Protein AF-A0A1S3DRI6-F1 (afdb_monomer_lite)

Foldseek 3Di:
DQVCVLVVNDPVDDDDPVSSVVSVVVVCVVPPDDDDDDDPPDCPVVVVCVVPVCCVVVDDDDDDDDDDPVRVVVVVVVVCVPPPPDDD

Structure (mmCIF, N/CA/C/O backbone):
data_AF-A0A1S3DRI6-F1
#
_entry.id   AF-A0A1S3DRI6-F1
#
loop_
_atom_site.group_PDB
_atom_site.id
_atom_site.type_symbol
_atom_site.label_atom_id
_atom_site.label_alt_id
_atom_site.label_comp_id
_atom_site.label_asym_id
_atom_site.label_entity_id
_atom_site.label_seq_id
_atom_site.pdbx_PDB_ins_code
_atom_site.Cartn_x
_atom_site.Cartn_y
_atom_site.Cartn_z
_atom_site.occupancy
_atom_site.B_iso_or_equiv
_atom_site.auth_seq_id
_atom_site.auth_comp_id
_atom_site.auth_asym_id
_atom_site.auth_atom_id
_atom_site.pdbx_PDB_model_num
ATOM 1 N N . MET A 1 1 ? 0.188 -1.215 -30.194 1.00 65.69 1 MET A N 1
ATOM 2 C CA . MET A 1 1 ? 0.845 -2.119 -29.220 1.00 65.69 1 MET A CA 1
ATOM 3 C C . MET A 1 1 ? 2.066 -1.423 -28.635 1.00 65.69 1 MET A C 1
ATOM 5 O O . MET A 1 1 ? 2.706 -0.665 -29.355 1.00 65.69 1 MET A O 1
ATOM 9 N N . VAL A 1 2 ? 2.344 -1.638 -27.346 1.00 82.38 2 VAL A N 1
ATOM 10 C CA . VAL A 1 2 ? 3.303 -0.915 -26.478 1.00 82.38 2 VAL A CA 1
ATOM 11 C C . VAL A 1 2 ? 4.615 -0.486 -27.157 1.00 82.38 2 VAL A C 1
ATOM 13 O O . VAL A 1 2 ? 5.049 0.638 -26.936 1.00 82.38 2 VAL A O 1
ATOM 16 N N . ARG A 1 3 ? 5.199 -1.306 -28.045 1.00 84.88 3 ARG A N 1
ATOM 17 C CA . ARG A 1 3 ? 6.420 -0.973 -28.805 1.00 84.88 3 ARG A CA 1
ATOM 18 C C . ARG A 1 3 ? 6.313 0.334 -29.602 1.00 84.88 3 ARG A C 1
ATOM 20 O O . ARG A 1 3 ? 7.190 1.174 -29.477 1.00 84.88 3 ARG A O 1
ATOM 27 N N . LYS A 1 4 ? 5.216 0.567 -30.334 1.00 86.12 4 LYS A N 1
ATOM 28 C CA . LYS A 1 4 ? 5.024 1.807 -31.119 1.00 86.12 4 LYS A CA 1
ATOM 29 C C . LYS A 1 4 ? 4.924 3.049 -30.223 1.00 86.12 4 LYS A C 1
ATOM 31 O O . LYS A 1 4 ? 5.387 4.122 -30.594 1.00 86.12 4 LYS A O 1
ATOM 36 N N . ALA A 1 5 ? 4.326 2.890 -29.040 1.00 87.44 5 ALA A N 1
ATOM 37 C CA . ALA A 1 5 ? 4.250 3.954 -28.042 1.00 87.44 5 ALA A CA 1
ATOM 38 C C . ALA A 1 5 ? 5.619 4.211 -27.390 1.00 87.44 5 ALA A C 1
ATOM 40 O O . ALA A 1 5 ? 5.996 5.364 -27.223 1.00 87.44 5 ALA A O 1
ATOM 41 N N . ALA A 1 6 ? 6.386 3.152 -27.107 1.00 87.69 6 ALA A N 1
ATOM 42 C CA . ALA A 1 6 ? 7.761 3.250 -26.617 1.00 87.69 6 ALA A CA 1
ATOM 43 C C . ALA A 1 6 ? 8.705 3.910 -27.641 1.00 87.69 6 ALA A C 1
ATOM 45 O O . ALA A 1 6 ? 9.634 4.607 -27.258 1.00 87.69 6 ALA A O 1
ATOM 46 N N . GLN A 1 7 ? 8.438 3.736 -28.939 1.00 88.88 7 GLN A N 1
ATOM 47 C CA . GLN A 1 7 ? 9.158 4.380 -30.045 1.00 88.88 7 GLN A CA 1
ATOM 48 C C . GLN A 1 7 ? 8.752 5.847 -30.289 1.00 88.88 7 GLN A C 1
ATOM 50 O O . GLN A 1 7 ? 9.227 6.459 -31.245 1.00 88.88 7 GLN A O 1
ATOM 55 N N . GLY A 1 8 ? 7.821 6.409 -29.508 1.00 84.94 8 GLY A N 1
ATOM 56 C CA . GLY A 1 8 ? 7.321 7.771 -29.733 1.00 84.94 8 GLY A CA 1
ATOM 57 C C . GLY A 1 8 ? 6.649 7.965 -31.101 1.00 84.94 8 GLY A C 1
ATOM 58 O O . GLY A 1 8 ? 6.584 9.080 -31.602 1.00 84.94 8 GLY A O 1
ATOM 59 N N . GLY A 1 9 ? 6.183 6.880 -31.733 1.00 80.19 9 GLY A N 1
ATOM 60 C CA . GLY A 1 9 ? 5.605 6.897 -33.079 1.00 80.19 9 GLY A CA 1
ATOM 61 C C . GLY A 1 9 ? 6.597 6.699 -34.232 1.00 80.19 9 GLY A C 1
ATOM 62 O O . GLY A 1 9 ? 6.138 6.490 -35.354 1.00 80.19 9 GLY A O 1
ATOM 63 N N . ASN A 1 10 ? 7.913 6.679 -33.986 1.00 85.12 10 ASN A N 1
ATOM 64 C CA . ASN A 1 10 ? 8.920 6.445 -35.027 1.00 85.12 10 ASN A CA 1
ATOM 65 C C . ASN A 1 10 ? 9.214 4.945 -35.206 1.00 85.12 10 ASN A C 1
ATOM 67 O O . ASN A 1 10 ? 9.984 4.343 -34.460 1.00 85.12 10 ASN A O 1
ATOM 71 N N . THR A 1 11 ? 8.622 4.327 -36.227 1.00 79.56 11 THR A N 1
ATOM 72 C CA . THR A 1 11 ? 8.751 2.882 -36.488 1.00 79.56 11 THR A CA 1
ATOM 73 C C . THR A 1 11 ? 10.152 2.434 -36.901 1.00 79.56 11 THR A C 1
ATOM 75 O O . THR A 1 11 ? 10.439 1.245 -36.800 1.00 79.56 11 THR A O 1
ATOM 78 N N . ASN A 1 12 ? 11.022 3.356 -37.326 1.00 82.38 12 ASN A N 1
ATOM 79 C CA . ASN A 1 12 ? 12.398 3.053 -37.741 1.00 82.38 12 ASN A CA 1
ATOM 80 C C . ASN A 1 12 ? 13.383 3.002 -36.562 1.00 82.38 12 ASN A C 1
ATOM 82 O O . ASN A 1 12 ? 14.547 2.654 -36.739 1.00 82.38 12 ASN A O 1
ATOM 86 N N . LEU A 1 13 ? 12.936 3.381 -35.363 1.00 83.44 13 LEU A N 1
ATOM 87 C CA . LEU A 1 13 ? 13.767 3.422 -34.168 1.00 83.44 13 LEU A CA 1
ATOM 88 C C . LEU A 1 13 ? 13.849 2.012 -33.580 1.00 83.44 13 LEU A C 1
ATOM 90 O O . LEU A 1 13 ? 12.885 1.533 -32.974 1.00 83.44 13 LEU A O 1
ATOM 94 N N . ASP A 1 14 ? 14.967 1.321 -33.793 1.00 84.06 14 ASP A N 1
ATOM 95 C CA . ASP A 1 14 ? 15.112 -0.036 -33.279 1.00 84.06 14 ASP A CA 1
ATOM 96 C C . ASP A 1 14 ? 15.410 0.001 -31.777 1.00 84.06 14 ASP A C 1
ATOM 98 O O . ASP A 1 14 ? 16.424 0.534 -31.325 1.00 84.06 14 ASP A O 1
ATOM 102 N N . ILE A 1 15 ? 14.466 -0.505 -30.985 1.00 88.81 15 ILE A N 1
ATOM 103 C CA . ILE A 1 15 ? 14.527 -0.480 -29.525 1.00 88.81 15 ILE A CA 1
ATOM 104 C C . ILE A 1 15 ? 14.575 -1.896 -28.979 1.00 88.81 15 ILE A C 1
ATOM 106 O O . ILE A 1 15 ? 13.843 -2.789 -29.421 1.00 88.81 15 ILE A O 1
ATOM 110 N N . 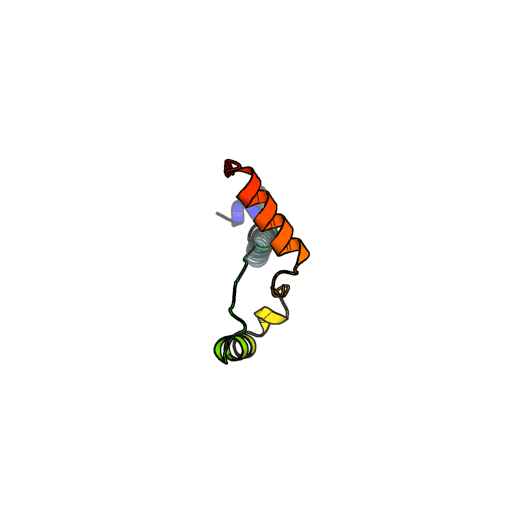SER A 1 16 ? 15.425 -2.090 -27.972 1.00 92.75 16 SER A N 1
ATOM 111 C CA . SER A 1 16 ? 15.564 -3.387 -27.324 1.00 92.75 16 SER A CA 1
ATOM 112 C C . SER A 1 16 ? 14.238 -3.819 -26.672 1.00 92.75 16 SER A C 1
ATOM 114 O O . SER A 1 16 ? 13.480 -2.971 -26.180 1.00 92.75 16 SER A O 1
ATOM 116 N N . PRO A 1 17 ? 13.945 -5.130 -26.595 1.00 91.75 17 PRO A N 1
ATOM 117 C CA . PRO A 1 17 ? 12.778 -5.626 -25.866 1.00 91.75 17 PRO A CA 1
ATOM 118 C C . PRO A 1 17 ? 12.733 -5.153 -24.403 1.00 91.75 17 PRO A C 1
ATOM 120 O O . PRO A 1 17 ? 11.657 -4.848 -23.889 1.00 91.75 17 PRO A O 1
ATOM 123 N N . LEU A 1 18 ? 13.897 -5.013 -23.755 1.00 93.81 18 LEU A N 1
ATOM 124 C CA . LEU A 1 18 ? 14.013 -4.491 -22.389 1.00 93.81 18 LEU A CA 1
ATOM 125 C C . LEU A 1 18 ? 13.557 -3.031 -22.292 1.00 93.81 18 LEU A C 1
ATOM 127 O O . LEU A 1 18 ? 12.863 -2.663 -21.347 1.00 93.81 18 LEU A O 1
ATOM 131 N N . SER A 1 19 ? 13.882 -2.204 -23.287 1.00 92.81 19 SER A N 1
ATOM 132 C CA . SER A 1 19 ? 13.429 -0.809 -23.352 1.00 92.81 19 SER A CA 1
ATOM 133 C C . SER A 1 19 ? 11.904 -0.718 -23.469 1.00 92.81 19 SER A C 1
ATOM 135 O O . SER A 1 19 ? 11.281 0.094 -22.785 1.00 92.81 19 SER A O 1
ATOM 137 N N . VAL A 1 20 ? 11.286 -1.586 -24.280 1.00 93.81 20 VAL A N 1
ATOM 138 C CA . VAL A 1 20 ? 9.818 -1.667 -24.408 1.00 93.81 20 VAL A CA 1
ATOM 139 C C . VAL A 1 20 ? 9.175 -2.090 -23.086 1.00 93.81 20 VAL A C 1
ATOM 141 O O . VAL A 1 20 ? 8.162 -1.514 -22.682 1.00 93.81 20 VAL A O 1
ATOM 144 N N . LEU A 1 21 ? 9.765 -3.071 -22.398 1.00 95.19 21 LEU A N 1
ATOM 145 C CA . LEU A 1 21 ? 9.281 -3.542 -21.102 1.00 95.19 21 LEU A CA 1
ATOM 146 C C . LEU A 1 21 ? 9.397 -2.456 -20.023 1.00 95.19 21 LEU A C 1
ATOM 148 O O . LEU A 1 21 ? 8.439 -2.216 -19.293 1.00 95.19 21 LEU A O 1
ATOM 152 N N . ASN A 1 22 ? 10.524 -1.747 -19.956 1.00 95.56 22 ASN A N 1
ATOM 153 C CA . ASN A 1 22 ? 10.709 -0.641 -19.015 1.00 95.56 22 ASN A CA 1
ATOM 154 C C . ASN A 1 22 ? 9.712 0.496 -19.269 1.00 95.56 22 ASN A C 1
ATOM 156 O O . ASN A 1 22 ? 9.144 1.034 -18.319 1.00 95.56 22 ASN A O 1
ATOM 160 N N . PHE A 1 23 ? 9.438 0.819 -20.537 1.00 94.44 23 PHE A N 1
ATOM 161 C CA . PHE A 1 23 ? 8.400 1.784 -20.901 1.00 94.44 23 PHE A CA 1
ATOM 162 C C . PHE A 1 23 ? 7.013 1.344 -20.408 1.00 94.44 23 PHE A C 1
ATOM 164 O O . PHE A 1 23 ? 6.269 2.142 -19.836 1.00 94.44 23 PHE A O 1
ATOM 171 N N . PHE A 1 24 ? 6.674 0.065 -20.590 1.00 95.56 24 PHE A N 1
ATOM 172 C CA . PHE A 1 24 ? 5.421 -0.497 -20.091 1.00 95.56 24 PHE A CA 1
ATOM 173 C C . PHE A 1 24 ? 5.312 -0.397 -18.568 1.00 95.56 24 PHE A C 1
ATOM 175 O O . PHE A 1 24 ? 4.328 0.137 -18.061 1.00 95.56 24 PHE A O 1
ATOM 182 N N . ILE A 1 25 ? 6.343 -0.845 -17.846 1.00 96.62 25 ILE A N 1
ATOM 183 C CA . ILE A 1 25 ? 6.390 -0.796 -16.380 1.00 96.62 25 ILE A CA 1
ATOM 184 C C . ILE A 1 25 ? 6.256 0.648 -15.889 1.00 96.62 25 ILE A C 1
ATOM 186 O O . ILE A 1 25 ? 5.493 0.905 -14.958 1.00 96.62 25 ILE A O 1
ATOM 190 N N . GLY A 1 26 ? 6.950 1.596 -16.527 1.00 96.50 26 GLY A N 1
ATOM 191 C CA . GLY A 1 26 ? 6.848 3.020 -16.208 1.00 96.50 26 GLY A CA 1
ATOM 192 C C . GLY A 1 26 ? 5.419 3.543 -16.341 1.00 96.50 26 GLY A C 1
ATOM 193 O O . GLY A 1 26 ? 4.919 4.203 -15.431 1.00 96.50 26 GLY A O 1
ATOM 194 N N . ARG A 1 27 ? 4.717 3.177 -17.420 1.00 96.06 27 ARG A N 1
ATOM 195 C CA . ARG A 1 27 ? 3.309 3.555 -17.599 1.00 96.06 27 ARG A CA 1
ATOM 196 C C . ARG A 1 27 ? 2.377 2.921 -16.580 1.00 96.06 27 ARG A C 1
ATOM 198 O O . ARG A 1 27 ? 1.482 3.612 -16.101 1.00 96.06 27 ARG A O 1
ATOM 205 N N . CYS A 1 28 ? 2.583 1.654 -16.234 1.00 96.56 28 CYS A N 1
ATOM 206 C CA . CYS A 1 28 ? 1.801 1.006 -15.185 1.00 96.56 28 CYS A CA 1
ATOM 207 C C . CYS A 1 28 ? 1.989 1.731 -13.849 1.00 96.56 28 CYS A C 1
ATOM 209 O O . CYS A 1 28 ? 1.005 2.100 -13.223 1.00 96.56 28 CYS A O 1
ATOM 211 N N . LYS A 1 29 ? 3.231 2.039 -13.458 1.00 94.75 29 LYS A N 1
ATOM 212 C CA . LYS A 1 29 ? 3.516 2.772 -12.212 1.00 94.75 29 LYS A CA 1
ATOM 213 C C . LYS A 1 29 ? 2.862 4.157 -12.150 1.00 94.75 29 LYS A C 1
ATOM 215 O O . LYS A 1 29 ? 2.522 4.604 -11.065 1.00 94.75 29 LYS A O 1
ATOM 220 N N . GLN A 1 30 ? 2.706 4.828 -13.291 1.00 96.56 30 GLN A N 1
ATOM 221 C CA . GLN A 1 30 ? 2.108 6.167 -13.362 1.00 96.56 30 GLN A CA 1
ATOM 222 C C . GLN A 1 30 ? 0.577 6.172 -13.363 1.00 96.56 30 GLN A C 1
ATOM 224 O O . GLN A 1 30 ? -0.006 7.187 -13.010 1.00 96.56 30 GLN A O 1
ATOM 229 N N . ASN A 1 31 ? -0.067 5.094 -13.820 1.00 96.69 31 ASN A N 1
ATOM 230 C CA . ASN A 1 31 ? -1.505 5.113 -14.115 1.00 96.69 31 ASN A CA 1
ATOM 231 C C . ASN A 1 31 ? -2.304 4.018 -13.397 1.00 96.69 31 ASN A C 1
ATOM 233 O O . ASN A 1 31 ? -3.531 4.049 -13.434 1.00 96.69 31 ASN A O 1
ATOM 237 N N . LEU A 1 32 ? -1.647 3.035 -12.778 1.00 96.56 32 LEU A N 1
ATOM 238 C CA . LEU A 1 32 ? -2.306 1.942 -12.070 1.00 96.56 32 LEU A CA 1
ATOM 239 C C . LEU A 1 32 ? -2.069 2.075 -10.565 1.00 96.56 32 LEU A C 1
ATOM 241 O O . LEU A 1 32 ? -1.023 1.685 -10.048 1.00 96.56 32 LEU A O 1
ATOM 245 N N . HIS A 1 33 ? -3.085 2.580 -9.871 1.00 94.50 33 HIS A N 1
ATOM 246 C CA . HIS A 1 33 ? -3.129 2.637 -8.414 1.00 94.50 33 HIS A CA 1
ATOM 247 C C . HIS A 1 33 ? -4.071 1.549 -7.898 1.00 94.50 33 HIS A C 1
ATOM 249 O O . HIS A 1 33 ? -5.214 1.452 -8.341 1.00 94.50 33 HIS A O 1
ATOM 255 N N . ILE A 1 34 ? -3.583 0.715 -6.981 1.00 94.38 34 ILE A N 1
ATOM 256 C CA . ILE A 1 34 ? -4.339 -0.401 -6.407 1.00 94.38 34 ILE A CA 1
ATOM 257 C C . ILE A 1 34 ? -4.484 -0.145 -4.909 1.00 94.38 34 ILE A C 1
ATOM 259 O O . ILE A 1 34 ? -3.482 0.008 -4.215 1.00 94.38 34 ILE A O 1
ATOM 263 N N . CYS A 1 35 ? -5.724 -0.129 -4.422 1.00 95.06 35 CYS A N 1
ATOM 264 C CA . CYS A 1 35 ? -6.036 -0.125 -2.996 1.00 95.06 35 CYS A CA 1
ATOM 265 C C . CYS A 1 35 ? -6.568 -1.506 -2.604 1.00 95.06 35 CYS A C 1
ATOM 267 O O . CYS A 1 35 ? -7.424 -2.062 -3.296 1.00 95.06 35 CYS A O 1
ATOM 269 N N . ILE A 1 36 ? -6.038 -2.071 -1.520 1.00 92.31 36 ILE A N 1
ATOM 270 C CA . ILE A 1 36 ? -6.431 -3.389 -1.024 1.00 92.31 36 ILE A CA 1
ATOM 271 C C . ILE A 1 36 ? -6.872 -3.238 0.426 1.00 92.31 36 ILE A C 1
ATOM 273 O O . ILE A 1 36 ? -6.083 -2.834 1.276 1.00 92.31 36 ILE A O 1
ATOM 277 N N . CYS A 1 37 ? -8.118 -3.607 0.708 1.00 92.12 37 CYS A N 1
ATOM 278 C CA . CYS A 1 37 ? -8.684 -3.526 2.048 1.00 92.12 37 CYS A CA 1
ATOM 279 C C . CYS A 1 37 ? -8.645 -4.898 2.724 1.00 92.12 37 CYS A C 1
ATOM 281 O O . CYS A 1 37 ? -9.140 -5.890 2.182 1.00 92.12 37 CYS A O 1
ATOM 283 N N . PHE A 1 38 ? -8.093 -4.950 3.933 1.00 90.19 38 PHE A N 1
ATOM 284 C CA . PHE A 1 38 ? -8.072 -6.149 4.763 1.00 90.19 38 PHE A CA 1
ATOM 285 C C . PHE A 1 38 ? -8.726 -5.861 6.108 1.00 90.19 38 PHE A C 1
ATOM 287 O O . PHE A 1 38 ? -8.512 -4.805 6.693 1.00 90.19 38 PHE A O 1
ATOM 294 N N . SER A 1 39 ? -9.467 -6.833 6.638 1.00 90.31 39 SER A N 1
ATOM 295 C CA . SER A 1 39 ? -9.822 -6.803 8.055 1.00 90.31 39 SER A CA 1
ATOM 296 C C . SER A 1 39 ? -8.597 -7.209 8.883 1.00 90.31 39 SER A C 1
ATOM 298 O O . SER A 1 39 ? -8.021 -8.270 8.610 1.00 90.31 39 SER A O 1
ATOM 300 N N . PRO A 1 40 ? -8.201 -6.421 9.900 1.00 86.69 40 PRO A N 1
ATOM 301 C CA . PRO A 1 40 ? -7.123 -6.798 10.812 1.00 86.69 40 PRO A CA 1
ATOM 302 C C . PRO A 1 40 ? -7.546 -7.912 11.786 1.00 86.69 40 PRO A C 1
ATOM 304 O O . PRO A 1 40 ? -6.708 -8.449 12.514 1.00 86.69 40 PRO A O 1
ATOM 307 N N . ILE A 1 41 ? -8.834 -8.273 11.808 1.00 89.62 41 ILE A N 1
ATOM 308 C CA . ILE A 1 41 ? -9.399 -9.256 12.728 1.00 89.62 41 ILE A CA 1
ATOM 309 C C . ILE A 1 41 ? -9.019 -10.674 12.274 1.00 89.62 41 ILE A C 1
ATOM 311 O O . ILE A 1 41 ? -9.286 -11.096 11.147 1.00 89.62 41 ILE A O 1
ATOM 315 N N . GLY A 1 42 ? -8.419 -11.438 13.188 1.00 88.75 42 GLY A N 1
ATOM 316 C CA . GLY A 1 42 ? -8.068 -12.844 12.985 1.00 88.75 42 GLY A CA 1
ATOM 317 C C . GLY A 1 42 ? -6.688 -13.094 12.356 1.00 88.75 42 GLY A C 1
ATOM 318 O O . GLY A 1 42 ? -5.909 -12.191 12.053 1.00 88.75 42 GLY A O 1
ATOM 319 N N . ALA A 1 43 ? -6.347 -14.374 12.173 1.00 92.69 43 ALA A N 1
ATOM 320 C CA . ALA A 1 43 ? -5.008 -14.800 11.743 1.00 92.69 43 ALA A CA 1
ATOM 321 C C . ALA A 1 43 ? -4.762 -14.697 10.223 1.00 92.69 43 ALA A C 1
ATOM 323 O O . ALA A 1 43 ? -3.613 -14.778 9.771 1.00 92.69 43 ALA A O 1
ATOM 324 N N . ALA A 1 44 ? -5.818 -14.526 9.423 1.00 91.38 44 ALA A N 1
ATOM 325 C CA . ALA A 1 44 ? -5.735 -14.534 7.964 1.00 91.38 44 ALA A CA 1
ATOM 326 C C . ALA A 1 44 ? -4.933 -13.345 7.414 1.00 91.38 44 ALA A C 1
ATOM 328 O O . ALA A 1 44 ? -4.148 -13.520 6.484 1.00 91.38 44 ALA A O 1
ATOM 329 N N . PHE A 1 45 ? -5.091 -12.151 7.995 1.00 90.75 45 PHE A N 1
ATOM 330 C CA . PHE A 1 45 ? -4.321 -10.970 7.596 1.00 90.75 45 PHE A CA 1
ATOM 331 C C . PHE A 1 45 ? -2.823 -11.176 7.843 1.00 90.75 45 PHE A C 1
ATOM 333 O O . PHE A 1 45 ? -2.018 -11.082 6.920 1.00 90.75 45 PHE A O 1
ATOM 340 N N . ARG A 1 46 ? -2.455 -11.605 9.057 1.00 91.62 46 ARG A N 1
ATOM 341 C CA . ARG A 1 46 ? -1.058 -11.906 9.418 1.00 91.62 46 ARG A CA 1
ATOM 342 C C . ARG A 1 46 ? -0.443 -12.985 8.524 1.00 91.62 46 ARG A C 1
ATOM 344 O O . ARG A 1 46 ? 0.721 -12.887 8.151 1.00 91.62 46 ARG A O 1
ATOM 351 N N . SER A 1 47 ? -1.218 -14.013 8.179 1.00 94.44 47 SER A N 1
ATOM 352 C CA . SER A 1 47 ? -0.759 -15.084 7.287 1.00 94.44 47 SER A CA 1
ATOM 353 C C . SER A 1 47 ? -0.529 -14.575 5.865 1.00 94.44 47 SER A C 1
ATOM 355 O O . SER A 1 47 ? 0.496 -14.898 5.275 1.00 94.44 47 SER A O 1
ATOM 357 N N . ARG A 1 48 ? -1.413 -13.711 5.348 1.00 92.69 48 ARG A N 1
ATOM 358 C CA . ARG A 1 48 ? -1.229 -13.058 4.043 1.00 92.69 48 ARG A CA 1
ATOM 359 C C . ARG A 1 48 ? 0.004 -12.157 4.013 1.00 92.69 48 ARG A C 1
ATOM 361 O O . ARG A 1 48 ? 0.765 -12.247 3.060 1.00 92.69 48 ARG A O 1
ATOM 368 N N . LEU A 1 49 ? 0.259 -11.370 5.059 1.00 92.31 49 LEU A N 1
ATOM 369 C CA . LEU A 1 49 ? 1.466 -10.534 5.123 1.00 92.31 49 LEU A CA 1
ATOM 370 C C . LEU A 1 49 ? 2.764 -11.356 5.125 1.00 92.31 49 LEU A C 1
ATOM 372 O O . LEU A 1 49 ? 3.745 -10.949 4.510 1.00 92.31 49 LEU A O 1
ATOM 376 N N . ARG A 1 50 ? 2.774 -12.531 5.771 1.00 94.00 50 ARG A N 1
ATOM 377 C CA . ARG A 1 50 ? 3.930 -13.445 5.732 1.00 94.00 50 ARG A CA 1
ATOM 378 C C . ARG A 1 50 ? 4.128 -14.094 4.363 1.00 94.00 50 ARG A C 1
ATOM 380 O O . ARG A 1 50 ? 5.265 -14.283 3.950 1.00 94.00 50 ARG A O 1
ATOM 387 N N . LEU A 1 51 ? 3.036 -14.445 3.683 1.00 95.94 51 LEU A N 1
ATOM 388 C CA . LEU A 1 51 ? 3.084 -15.033 2.341 1.00 95.94 51 LEU A CA 1
ATOM 389 C C . LEU A 1 51 ? 3.469 -14.004 1.270 1.00 95.94 51 LEU A C 1
ATOM 391 O O . LEU A 1 51 ? 4.104 -14.366 0.284 1.00 95.94 51 LEU A O 1
ATOM 395 N N . PHE A 1 52 ? 3.118 -12.730 1.470 1.00 95.00 52 PHE A N 1
ATOM 396 C CA . PHE A 1 52 ? 3.336 -11.652 0.503 1.00 95.00 52 PHE A CA 1
ATOM 397 C C . PHE A 1 52 ? 4.034 -10.440 1.146 1.00 95.00 52 PHE A C 1
ATOM 399 O O . PHE A 1 52 ? 3.390 -9.417 1.396 1.00 95.00 52 PHE A O 1
ATOM 406 N N . PRO A 1 53 ? 5.361 -10.503 1.374 1.00 94.75 53 PRO A N 1
ATOM 407 C CA . PRO A 1 53 ? 6.113 -9.423 2.021 1.00 94.75 53 PRO A CA 1
ATOM 408 C C . PRO A 1 53 ? 6.028 -8.071 1.297 1.00 94.75 53 PRO A C 1
ATOM 410 O O . PRO A 1 53 ? 6.119 -7.021 1.931 1.00 94.75 53 PRO A O 1
ATOM 413 N N . SER A 1 54 ? 5.800 -8.079 -0.023 1.00 94.44 54 SER A N 1
ATOM 414 C CA . SER A 1 54 ? 5.639 -6.866 -0.835 1.00 94.44 54 SER A CA 1
ATOM 415 C C . SER A 1 54 ? 4.456 -5.996 -0.409 1.00 94.44 54 SER A C 1
ATOM 417 O O . SER A 1 54 ? 4.476 -4.797 -0.662 1.00 94.44 54 SER A O 1
ATOM 419 N N . LEU A 1 55 ? 3.447 -6.564 0.263 1.00 92.38 55 LEU A N 1
ATOM 420 C CA . LEU A 1 55 ? 2.331 -5.789 0.820 1.00 92.38 55 LEU A CA 1
ATOM 421 C C . LEU A 1 55 ? 2.768 -4.861 1.960 1.00 92.38 55 LEU A C 1
ATOM 423 O O . LEU A 1 55 ? 2.080 -3.889 2.240 1.00 92.38 55 LEU A O 1
ATOM 427 N N . VAL A 1 56 ? 3.893 -5.154 2.616 1.00 91.75 56 VAL A N 1
ATOM 428 C CA . VAL A 1 56 ? 4.451 -4.308 3.681 1.00 91.75 56 VAL A CA 1
ATOM 429 C C . VAL A 1 56 ? 5.533 -3.383 3.130 1.00 91.75 56 VAL A C 1
ATOM 431 O O . VAL A 1 56 ? 5.645 -2.243 3.562 1.00 91.75 56 VAL A O 1
ATOM 434 N N . THR A 1 57 ? 6.340 -3.854 2.176 1.00 94.00 57 THR A N 1
ATOM 435 C CA . THR A 1 57 ? 7.505 -3.100 1.686 1.00 94.00 57 THR A CA 1
ATOM 436 C C . THR A 1 57 ? 7.222 -2.208 0.478 1.00 94.00 57 THR A C 1
ATOM 438 O O . THR A 1 57 ? 7.978 -1.272 0.234 1.00 94.00 57 THR A O 1
ATOM 441 N N . CYS A 1 58 ? 6.174 -2.488 -0.303 1.00 93.56 58 CYS A N 1
ATOM 442 C CA . CYS A 1 58 ? 5.851 -1.758 -1.536 1.00 93.56 58 CYS A CA 1
ATOM 443 C C . CYS A 1 58 ? 4.479 -1.069 -1.508 1.00 93.56 58 CYS A C 1
ATOM 445 O O . CYS A 1 58 ? 4.087 -0.473 -2.511 1.00 93.56 58 CYS A O 1
ATOM 447 N N . CYS A 1 59 ? 3.750 -1.146 -0.396 1.00 92.06 59 CYS A N 1
ATOM 448 C CA . CYS A 1 59 ? 2.470 -0.471 -0.210 1.00 92.06 59 CYS A CA 1
ATOM 449 C C . CYS A 1 59 ? 2.522 0.424 1.029 1.00 92.06 59 CYS A C 1
ATOM 451 O O . CYS A 1 59 ? 3.264 0.157 1.971 1.00 92.06 59 CYS A O 1
ATOM 453 N N . THR A 1 60 ? 1.697 1.466 1.034 1.00 93.56 60 THR A N 1
ATOM 454 C CA . THR A 1 60 ? 1.449 2.267 2.233 1.00 93.56 60 THR A CA 1
ATOM 455 C C . THR A 1 60 ? 0.341 1.606 3.041 1.00 93.56 60 THR A C 1
ATOM 457 O O . THR A 1 60 ? -0.699 1.253 2.485 1.00 93.56 60 THR A O 1
ATOM 460 N N . ILE A 1 61 ? 0.569 1.425 4.342 1.00 91.19 61 ILE A N 1
ATOM 461 C CA . ILE A 1 61 ? -0.438 0.895 5.263 1.00 91.19 61 ILE A CA 1
ATOM 462 C C . ILE A 1 61 ? -1.177 2.075 5.882 1.00 91.19 61 ILE A C 1
ATOM 464 O O . ILE A 1 61 ? -0.552 2.925 6.513 1.00 91.19 61 ILE A O 1
ATOM 468 N N . ASP A 1 62 ? -2.493 2.089 5.705 1.00 92.19 62 ASP A N 1
ATOM 469 C CA . ASP A 1 62 ? -3.401 3.031 6.347 1.00 92.19 62 ASP A CA 1
ATOM 470 C C . ASP A 1 62 ? -4.297 2.276 7.337 1.00 92.19 62 ASP A C 1
ATOM 472 O O . ASP A 1 62 ? -4.883 1.241 6.993 1.00 92.19 62 ASP A O 1
ATOM 476 N N . TRP A 1 63 ? -4.349 2.748 8.581 1.00 89.31 63 TRP A N 1
ATOM 477 C CA . TRP A 1 63 ? -5.081 2.094 9.664 1.00 89.31 63 TRP A CA 1
ATOM 478 C C . TRP A 1 63 ? -6.388 2.832 9.923 1.00 89.31 63 TRP A C 1
ATOM 480 O O . TRP A 1 63 ? -6.396 4.016 10.241 1.00 89.31 63 TRP A O 1
ATOM 490 N N . TYR A 1 64 ? -7.496 2.098 9.847 1.00 89.19 64 TYR A N 1
ATOM 491 C CA . TYR A 1 64 ? -8.812 2.615 10.197 1.00 89.19 64 TYR A CA 1
ATOM 492 C C . TYR A 1 64 ? -9.114 2.290 11.654 1.00 8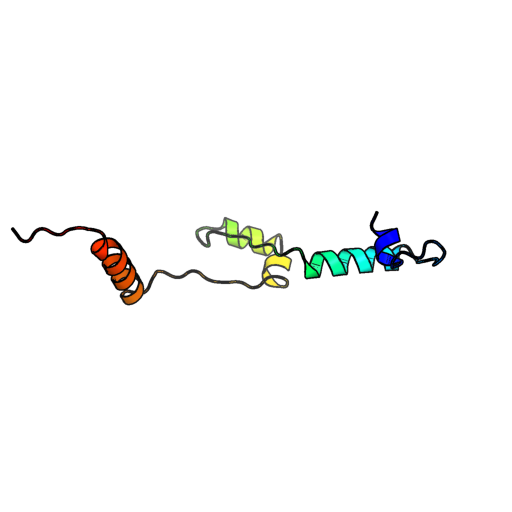9.19 64 TYR A C 1
ATOM 494 O O . TYR A 1 64 ? -9.369 1.136 12.009 1.00 89.19 64 TYR A O 1
ATOM 502 N N . GLU A 1 65 ? -9.067 3.319 12.487 1.00 88.50 65 GLU A N 1
ATOM 503 C CA . GLU A 1 65 ? -9.481 3.246 13.882 1.00 88.50 65 GLU A CA 1
ATOM 504 C C . GLU A 1 65 ? -10.984 3.509 14.025 1.00 88.50 65 GLU A C 1
ATOM 506 O O . GLU A 1 65 ? -11.678 3.906 13.081 1.00 88.50 65 GLU A O 1
ATOM 511 N N . SER A 1 66 ? -11.502 3.261 15.226 1.00 91.25 66 SER A N 1
ATOM 512 C CA . SER A 1 66 ? -12.861 3.661 15.578 1.00 91.25 66 SER A CA 1
ATOM 513 C C . SER A 1 66 ? -13.024 5.170 15.420 1.00 91.25 66 SER A C 1
ATOM 515 O O . SER A 1 66 ? -12.111 5.941 15.709 1.00 91.25 66 SER A O 1
ATOM 517 N N . TRP A 1 67 ? -14.209 5.592 14.985 1.00 94.75 67 TRP A N 1
ATOM 518 C CA . TRP A 1 67 ? -14.512 7.009 14.842 1.00 94.75 67 TRP A CA 1
ATOM 519 C C . TRP A 1 67 ? -14.421 7.713 16.202 1.00 94.75 67 TRP A C 1
ATOM 521 O O . TRP A 1 67 ? -14.979 7.200 17.177 1.00 94.75 67 TRP A O 1
ATOM 531 N N . PRO A 1 68 ? -13.746 8.873 16.287 1.00 96.19 68 PRO A N 1
ATOM 532 C CA . PRO A 1 68 ? -13.745 9.669 17.504 1.00 96.19 68 PRO A CA 1
ATOM 533 C C . PRO A 1 68 ? -15.138 10.266 17.750 1.00 96.19 68 PRO A C 1
ATOM 535 O O . PRO A 1 68 ? -15.935 10.424 16.824 1.00 96.19 68 PRO A O 1
ATOM 538 N N . GLU A 1 69 ? -15.430 10.604 19.005 1.00 96.50 69 GLU A N 1
ATOM 539 C CA . GLU A 1 69 ? -16.752 11.080 19.441 1.00 96.50 69 GLU A CA 1
ATOM 540 C C . GLU A 1 69 ? -17.240 12.285 18.626 1.00 96.50 69 GLU A C 1
ATOM 542 O O . GLU A 1 69 ? -18.344 12.265 18.093 1.00 96.50 69 GLU A O 1
ATOM 547 N N . ASN A 1 70 ? -16.370 13.267 18.394 1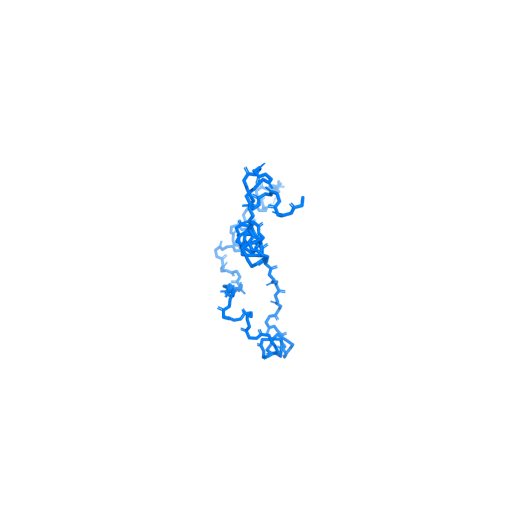.00 95.88 70 ASN A N 1
ATOM 548 C CA . ASN A 1 70 ? -16.674 14.434 17.567 1.00 95.88 70 ASN A CA 1
ATOM 549 C C . ASN A 1 70 ? -17.056 14.075 16.117 1.00 95.88 70 ASN A C 1
ATOM 551 O O . ASN A 1 70 ? -17.891 14.740 15.510 1.00 95.88 70 ASN A O 1
ATOM 555 N N . ALA A 1 71 ? -16.459 13.031 15.533 1.00 95.94 71 ALA A N 1
ATOM 556 C CA . ALA A 1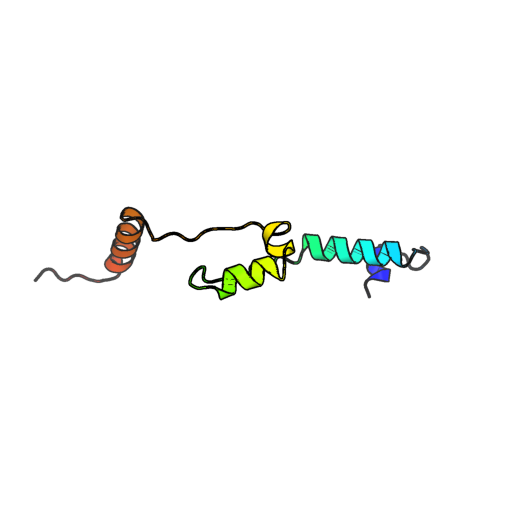 71 ? -16.823 12.584 14.192 1.00 95.94 71 ALA A CA 1
ATOM 557 C C . ALA A 1 71 ? -18.203 11.911 14.189 1.00 95.94 71 ALA A C 1
ATOM 559 O O . ALA A 1 71 ? -18.965 12.092 13.239 1.00 95.94 71 ALA A O 1
ATOM 560 N N . LEU A 1 72 ? -18.540 11.177 15.255 1.00 96.00 72 LEU A N 1
ATOM 561 C CA . LEU A 1 72 ? -19.875 10.604 15.440 1.00 96.00 72 LEU A CA 1
ATOM 562 C C . LEU A 1 72 ? -20.931 11.701 15.629 1.00 96.00 72 LEU A C 1
ATOM 564 O O . LEU A 1 72 ? -21.978 11.637 14.987 1.00 96.00 72 LEU A O 1
ATOM 568 N N . GLU A 1 73 ? -20.641 12.729 16.432 1.00 96.19 73 GLU A N 1
ATOM 569 C CA . GLU A 1 73 ? -21.511 13.900 16.613 1.00 96.19 73 GLU A CA 1
ATOM 570 C C . GLU A 1 73 ? -21.759 14.637 15.294 1.00 96.19 73 GLU A C 1
ATOM 572 O O . GLU A 1 73 ? -22.909 14.907 14.954 1.00 96.19 73 GLU A O 1
ATOM 577 N N . MET A 1 74 ? -20.714 14.898 14.500 1.00 95.44 74 MET A N 1
ATOM 578 C CA . MET A 1 74 ? -20.865 15.550 13.193 1.00 95.44 74 MET A CA 1
ATOM 579 C C . MET A 1 74 ? -21.723 14.730 12.225 1.00 95.44 74 MET A C 1
ATOM 581 O O . MET A 1 74 ? -22.528 15.293 11.482 1.00 95.44 74 MET A O 1
ATOM 585 N N . VAL A 1 75 ? -21.577 13.402 12.225 1.00 94.69 75 VAL A N 1
ATOM 586 C CA . VAL A 1 75 ? -22.436 12.525 11.415 1.00 94.69 75 VAL A CA 1
ATOM 587 C C . VAL A 1 75 ? -23.872 12.573 11.905 1.00 94.69 75 VAL A C 1
ATOM 589 O O . VAL A 1 75 ? -24.777 12.696 11.081 1.00 94.69 75 VAL A O 1
ATOM 592 N N . ALA A 1 76 ? -24.089 12.507 13.219 1.00 94.19 76 ALA A N 1
ATOM 593 C CA . ALA A 1 76 ? -25.418 12.605 13.805 1.00 94.19 76 ALA A CA 1
ATOM 594 C C . ALA A 1 76 ? -26.077 13.945 13.454 1.00 94.19 76 ALA A C 1
ATOM 596 O O . ALA A 1 76 ? -27.211 13.953 12.982 1.00 94.19 76 ALA A O 1
ATOM 597 N N . GLN A 1 77 ? -25.353 15.058 13.588 1.00 92.38 77 GLN A N 1
ATOM 598 C CA . GLN A 1 77 ? -25.833 16.389 13.228 1.00 92.38 77 GLN A CA 1
ATOM 599 C C . GLN A 1 77 ? -26.167 16.481 11.734 1.00 92.38 77 GLN A C 1
ATOM 601 O O . GLN A 1 77 ? -27.292 16.827 11.382 1.00 92.38 77 GLN A O 1
ATOM 606 N N . SER A 1 78 ? -25.241 16.092 10.850 1.00 92.12 78 SER A N 1
ATOM 607 C CA . SER A 1 78 ? -25.462 16.118 9.396 1.00 92.12 78 SER A CA 1
ATOM 608 C C . SER A 1 78 ? -26.633 15.230 8.957 1.00 92.12 78 SER A C 1
ATOM 610 O O . SER A 1 78 ? -27.324 15.523 7.976 1.00 92.12 78 SER A O 1
ATOM 612 N N . TYR A 1 79 ? -26.868 14.132 9.676 1.00 91.69 79 TYR A N 1
ATOM 613 C CA . TYR A 1 79 ? -28.001 13.250 9.436 1.00 91.69 79 TYR A CA 1
ATOM 614 C C . TYR A 1 79 ? -29.323 13.867 9.921 1.00 91.69 79 TYR A C 1
ATOM 616 O O . TYR A 1 79 ? -30.309 13.845 9.182 1.00 91.69 79 TYR A O 1
ATOM 624 N N . LEU A 1 80 ? -29.339 14.444 11.127 1.00 90.56 80 LEU A N 1
ATOM 625 C CA . LEU A 1 80 ? -30.526 15.038 11.753 1.00 90.56 80 LEU A CA 1
ATOM 626 C C . LEU A 1 80 ? -30.951 16.368 11.123 1.00 90.56 80 LEU A C 1
ATOM 628 O O . LEU A 1 80 ? -32.139 16.660 11.122 1.00 90.56 80 LEU A O 1
ATOM 632 N N . GLU A 1 81 ? -30.045 17.131 10.507 1.00 88.56 81 GLU A N 1
ATOM 633 C CA . GLU A 1 81 ? -30.381 18.356 9.755 1.00 88.56 81 GLU A CA 1
ATOM 634 C C . GLU A 1 81 ? -31.427 18.130 8.650 1.00 88.56 81 GLU A C 1
ATOM 636 O O . GLU A 1 81 ? -32.150 19.046 8.266 1.00 88.56 81 GLU A O 1
ATOM 641 N N . LYS A 1 82 ? -31.520 16.905 8.121 1.00 78.94 82 LYS A N 1
ATOM 642 C CA . LYS A 1 82 ? -32.488 16.535 7.075 1.00 78.94 82 LYS A CA 1
ATOM 643 C C . LYS A 1 82 ? -33.810 16.019 7.636 1.00 78.94 82 LYS A C 1
ATOM 645 O O . LYS A 1 82 ? -34.722 15.718 6.865 1.00 78.94 82 LYS A O 1
ATOM 650 N N . VAL A 1 83 ? -33.905 15.868 8.952 1.00 85.62 83 VAL A N 1
ATOM 651 C CA . VAL A 1 83 ? -35.088 15.365 9.639 1.00 85.62 83 VAL A CA 1
ATOM 652 C C . VAL A 1 83 ? -35.850 16.566 10.189 1.00 85.62 83 VAL A C 1
ATOM 654 O O . VAL A 1 83 ? -35.338 17.301 11.025 1.00 85.62 83 VAL A O 1
ATOM 657 N N . ASN A 1 84 ? -37.090 16.767 9.731 1.00 76.69 84 ASN A N 1
ATOM 658 C CA . ASN A 1 84 ? -37.999 17.725 10.359 1.00 76.69 84 ASN A CA 1
ATOM 659 C C . ASN A 1 84 ? -38.412 17.162 11.719 1.00 76.69 84 ASN A C 1
ATOM 661 O O . ASN A 1 84 ? -39.360 16.382 11.809 1.00 76.69 84 ASN A O 1
ATOM 665 N N . LEU A 1 85 ? -37.668 17.520 12.759 1.00 74.31 85 LEU A N 1
ATOM 666 C CA . LEU A 1 85 ? -38.086 17.295 14.132 1.00 74.31 85 LEU A CA 1
ATOM 667 C C . LEU A 1 85 ? -39.216 18.292 14.407 1.00 74.31 85 LEU A C 1
ATOM 669 O O . LEU A 1 85 ? -38.984 19.491 14.514 1.00 74.31 85 LEU A O 1
ATOM 673 N N . THR A 1 86 ? -40.457 17.812 14.395 1.00 72.94 86 THR A N 1
ATOM 674 C CA . THR A 1 86 ? -41.591 18.585 14.897 1.00 72.94 86 THR A CA 1
ATOM 675 C C . THR A 1 86 ? -41.502 18.612 16.417 1.00 72.94 86 THR A C 1
ATOM 677 O O . THR A 1 86 ? -41.469 17.550 17.038 1.00 72.94 86 THR A O 1
ATOM 680 N N . ASP A 1 87 ? -41.428 19.814 16.988 1.00 67.62 87 ASP A N 1
ATOM 681 C CA . ASP A 1 87 ? -41.502 20.044 18.431 1.00 67.62 87 ASP A CA 1
ATOM 682 C C . ASP A 1 87 ? -42.946 19.789 18.904 1.00 67.62 87 ASP A C 1
ATOM 684 O O . ASP A 1 87 ? -43.782 20.693 18.847 1.00 67.62 87 ASP A O 1
ATOM 688 N N . ASP A 1 88 ? -43.245 18.554 19.315 1.00 53.47 88 ASP A N 1
ATOM 689 C CA . ASP A 1 88 ? -44.423 18.228 20.137 1.00 53.47 88 ASP A CA 1
ATOM 690 C C . ASP A 1 88 ? -44.065 18.284 21.632 1.00 53.47 88 ASP A C 1
ATOM 692 O O . ASP A 1 88 ? -43.030 17.690 22.024 1.00 53.47 88 ASP A O 1
#

Organism: Diaphorina citri (NCBI:txid121845)

Sequence (88 aa):
MVRKAAQGGNTNLDISPLSVLNFFIGRCKQNLHICICFSPIGAAFRSRLRLFPSLVTCCTIDWYESWPENALEMVAQSYLEKVNLTDD

pLDDT: mean 90.01, std 7.47, range [53.47, 96.69]

InterPro domains:
  IPR024317 Dynein heavy chain, AAA module D4 [PF12780] (10-86)
  IPR026983 Dynein heavy chain [PTHR22878] (10-87)
  IPR027417 P-loop containing nucleoside triphosphate hydrolase [G3DSA:3.40.50.300] (1-64)

Secondary structure (DSSP, 8-state):
-HHHHHTTT-TT----HHHHHHHHHHHHHHH---------SSHHHHHHHHH-THHHHSS-----PPPPHHHHHHHHHHHHTTS-----

Radius of gyration: 24.7 Å; chains: 1; bounding box: 60×35×58 Å

=== Feature glossary ===
Lege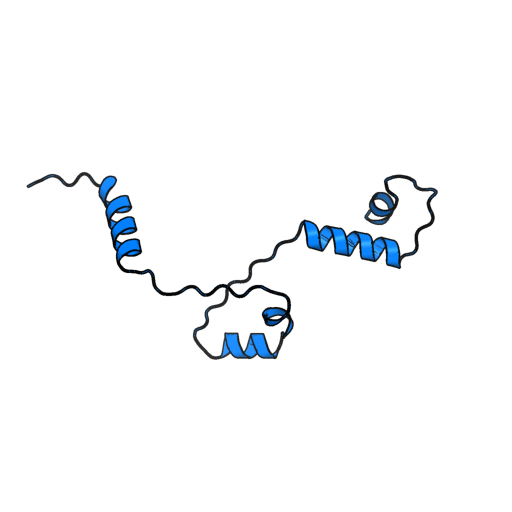nd for the data blocks above and below:

— What the protein is —

The amino-acid sequence is the protein's primary structure: the linear order of residues from the N-terminus to the C-terminus, written in one-letter code. Everything else here — the 3D coordinates, the secondary structure, the domain annotations — is ultimately a consequence of this string.

Functional annotations link the protein to curated databases. InterPro entries identify conserved domains and families by matching the sequence against member-database signatures (Pfam, PROSITE, CDD, …). Gene Ontology (GO) terms describe molecular function, biological process, and cellular component in a controlled vocabulary. CATH places the structure in a hierarchical fold classification (Class/Architecture/Topology/Homologous-superfamily). The organism is the source species.

— Where its atoms are —

Atomic coordinates in PDBx/mmCIF format — the same representation the Protein Data Bank distributes. Each line of the _atom_site loop places one backbone atom in Cartesian space (units: ångströms, origin: arbitrary).

The six renders are orthographic views along the three Cartesian axes in both directions. Representation (cartoon, sticks, or surface) and color scheme (sequence-rainbow or by-chain) vary across proteins so the training set covers all the common visualization conventions.

— Local backbone conformation —

Eight-state secondary structure (DSSP): H is the canonical α-helix, G the tighter 3₁₀-helix, I the wider π-helix; E/B are β-structure, T and S are turns and bends, and '-' is everything else. DSSP derives these from the pattern of main-chain N–H···O=C hydrogen bonds, not from the sequence.

Three-state secondary structure (P-SEA) collapses the eight DSSP classes into helix (a), strand (b), and coil (c). P-SEA assigns these from Cα geometry alone — distances and angles — without requiring backbone oxygens, so it works on any Cα trace.

φ (phi) and ψ (psi) are the two rotatable backbone dihedrals per residue: φ is the C(i-1)–N–Cα–C torsion, ψ is the N–Cα–C–N(i+1) torsion, both in degrees on (−180°, 180°]. α-helical residues cluster near (−60°, −45°); β-strand residues near (−120°, +130°). A Ramachandran plot is simply a scatter of (φ, ψ) for every residue.

— Global shape and packing —

The geometric summary reports three shape descriptors. Rg (radius of gyration) measures how spread out the Cα atoms are about their centre of mass; compact globular proteins have small Rg, elongated or unfolded ones large. Cα contacts (<8 Å, |i−j|>4) count long-range residue pairs in spatial proximity — high for tightly packed folds, near zero for rods or random coil. The bounding-box extents give the protein's footprint along x, y, z in Å.

SASA measures how much of the protein is reachable by solvent. It is computed by rolling a water-sized probe over the atomic surface and summing the exposed area (Å²). Per-residue SASA distinguishes core (buried, low SASA) from surface (exposed, high SASA) residues; total SASA is a whole-molecule size measure.

Plot images: a contact map (which residues are close in 3D, as an N×N binary image), a Ramachandran scatter (backbone torsion angles, revealing secondary-structure composition at a glance), and — for AlphaFold structures — a PAE heatmap (pairwise prediction confidence).

— Structural neighborhood —

A 3Di character summarizes, for each residue, the relative orientation of the Cα frame of its nearest spatial neighbor. Because it encodes fold topology rather than chemistry, 3Di alignments detect remote structural similarity that sequence alignment misses.

The Foldseek neighbor list gives the closest experimentally determined structures in the PDB, ranked by structural alignment. TM-score near 1 means near-identical fold; near 0.3 means only rough topology match. This is how one finds what a novel AlphaFold prediction most resembles in the solved-structure universe.

— Confidence and disorder —

For AlphaFold models, the B-factor field carries pLDDT — the model's own estimate of local accuracy on a 0–100 scale. Regions with pLDDT<50 should be treated as essentially unmodeled; they often correspond to intrinsically disordered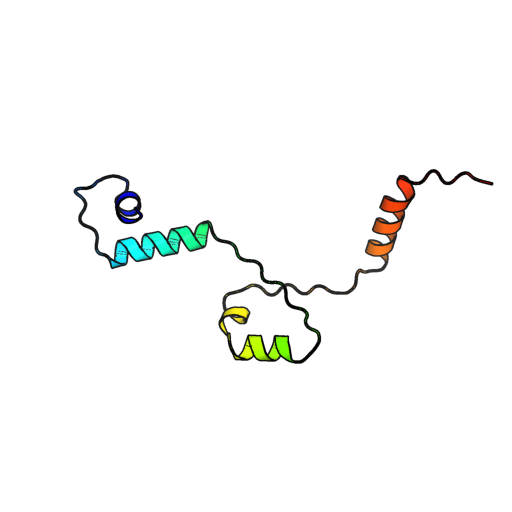 segments.

Crystallographic B-factors measure how much each atom's electron density is smeared out, in Å². They rise in mobile loops and surface residues and fall in the buried interior. In AlphaFold models this column is repurposed to hold pLDDT instead.

Predicted Aligned Error (PAE) is an AlphaFold confidence matrix: entry (i, j) is the expected error in the position of residue j, in ångströms, when the prediction is superimposed on the true structure at residue i. Low PAE within a block of residues means that block is internally rigid and well-predicted; high PAE between two blocks means their relative placement is uncertain even if each block individually is confident.